Protein AF-A0AAF0C7P0-F1 (afdb_monomer)

Solvent-accessible surface area (backbone atoms only — not comparable to full-atom values): 8116 Å² total; per-residue (Å²): 129,84,60,60,60,59,52,37,46,76,70,64,60,56,80,56,56,40,43,57,51,32,49,53,52,21,53,52,26,36,77,68,69,45,47,77,53,55,89,84,46,39,57,58,52,49,53,57,51,39,72,80,42,68,56,44,42,52,39,38,51,32,60,74,40,36,14,52,53,71,67,59,53,49,53,46,39,46,77,71,47,33,40,81,40,76,84,44,86,92,55,91,48,48,28,41,31,52,69,83,66,52,62,68,59,56,48,62,66,58,75,53,86,80,69,66,53,70,71,56,49,52,42,43,67,34,63,80,78,77,79,76,68,79,80,76,84,132

Secondary structure (DSSP, 8-state):
---HHHHHHHTT--SS-HHHHHHHHHHHHHHTT--S--TTTHHHHHHHHHHH-SSEEHHHHHHHSSSS-HHHHHHHHHHTTEEEES--TT--S-EEEETT--HHHHHHHH-SPPSS-HHHHHHHT-------------

Foldseek 3Di:
DPDLLVVCVVVVLDPDALLVSLVVQQCVCQVVVNFDDDLVCLLVQVVVVCVVPQKAFNSLVCQSGVHPDPVSNQVSLVVVQWDWDPPQPPDPTTMIHHPPDDSVRNVVSVPDDHDHDPSSVCSSHPDPDPPPPVPDDD

Sequence (138 aa):
MPDIEKTLNEAGVYGMPPHEMAEIRAQVYHRLEIRVSTPEALKQHLVYFMADYDIFRLSELRYYFPGDSKQELQIALEQLGYVCRTDIPGEQEPVWCPKFLQKKTVKSKLDRPRLGSQSYLDYLFYQTPQVKNPIGKQ

Radius of gyration: 17.14 Å; Cα contacts (8 Å, |Δi|>4): 155; chains: 1; bounding box: 43×59×40 Å

Mean predicted aligned error: 5.74 Å

Structure (mmCIF, N/CA/C/O backbone):
data_AF-A0AAF0C7P0-F1
#
_entry.id   AF-A0AAF0C7P0-F1
#
loop_
_atom_site.group_PDB
_atom_site.id
_atom_site.type_symbol
_atom_site.label_atom_id
_atom_site.label_alt_id
_atom_site.label_comp_id
_atom_site.label_asym_id
_atom_site.label_entity_id
_atom_site.label_seq_id
_atom_site.pdbx_PDB_ins_code
_atom_site.Cartn_x
_atom_site.Cartn_y
_atom_site.Cartn_z
_atom_site.occupancy
_atom_site.B_iso_or_equiv
_atom_site.auth_seq_id
_atom_site.auth_comp_id
_atom_site.auth_asym_id
_atom_site.auth_atom_id
_atom_site.pdbx_PDB_model_num
ATOM 1 N N . MET A 1 1 ? 2.166 -3.149 -21.909 1.00 45.75 1 MET A N 1
ATOM 2 C CA . MET A 1 1 ? 3.360 -2.729 -21.145 1.00 45.75 1 MET A CA 1
ATOM 3 C C . MET A 1 1 ? 4.066 -3.982 -20.655 1.00 45.75 1 MET A C 1
ATOM 5 O O . MET A 1 1 ? 3.354 -4.945 -20.392 1.00 45.75 1 MET A O 1
ATOM 9 N N . PRO A 1 2 ? 5.409 -4.010 -20.585 1.00 55.88 2 PRO A N 1
ATOM 10 C CA . PRO A 1 2 ? 6.107 -5.079 -19.879 1.00 55.88 2 PRO A CA 1
ATOM 11 C C . PRO A 1 2 ? 5.567 -5.182 -18.448 1.00 55.88 2 PRO A C 1
ATOM 13 O O . PRO A 1 2 ? 5.232 -4.164 -17.841 1.00 55.88 2 PRO A O 1
ATOM 16 N N . ASP A 1 3 ? 5.447 -6.407 -17.952 1.00 83.94 3 ASP A N 1
ATOM 17 C CA . ASP A 1 3 ? 5.023 -6.705 -16.588 1.00 83.94 3 ASP A CA 1
ATOM 18 C C . ASP A 1 3 ? 6.128 -6.232 -15.619 1.00 83.94 3 ASP A C 1
ATOM 20 O O . ASP A 1 3 ? 7.228 -6.801 -15.573 1.00 83.94 3 ASP A O 1
ATOM 24 N N . ILE A 1 4 ? 5.883 -5.105 -14.939 1.00 89.56 4 ILE A N 1
ATOM 25 C CA . ILE A 1 4 ? 6.862 -4.452 -14.055 1.00 89.56 4 ILE A CA 1
ATOM 26 C C . ILE A 1 4 ? 7.155 -5.365 -12.873 1.00 89.56 4 ILE A C 1
ATOM 28 O O . ILE A 1 4 ? 8.310 -5.518 -12.491 1.00 89.56 4 ILE A O 1
ATOM 32 N N . GLU A 1 5 ? 6.129 -6.014 -12.340 1.00 91.50 5 GLU A N 1
ATOM 33 C CA . GLU A 1 5 ? 6.227 -7.002 -11.282 1.00 91.50 5 GLU A CA 1
ATOM 34 C C . GLU A 1 5 ? 7.153 -8.159 -11.676 1.00 91.50 5 GLU A C 1
ATOM 36 O O . GLU A 1 5 ? 8.066 -8.514 -10.926 1.00 91.50 5 GLU A O 1
ATOM 41 N N . LYS A 1 6 ? 6.994 -8.695 -12.890 1.00 90.44 6 LYS A N 1
ATOM 42 C CA . LYS A 1 6 ? 7.901 -9.725 -13.412 1.00 90.44 6 LYS A CA 1
ATOM 43 C C . LYS A 1 6 ? 9.337 -9.214 -13.549 1.00 90.44 6 LYS A C 1
ATOM 45 O O . LYS A 1 6 ? 10.268 -9.896 -13.129 1.00 90.44 6 LYS A O 1
ATOM 50 N N . THR A 1 7 ? 9.511 -8.012 -14.094 1.00 91.19 7 THR A N 1
ATOM 51 C CA . THR A 1 7 ? 10.835 -7.386 -14.263 1.00 91.19 7 THR A CA 1
ATOM 52 C C . THR A 1 7 ? 11.536 -7.189 -12.917 1.00 91.19 7 THR A C 1
ATOM 54 O O . THR A 1 7 ? 12.729 -7.448 -12.789 1.00 91.19 7 THR A O 1
ATOM 57 N N . LEU A 1 8 ? 10.793 -6.761 -11.895 1.00 93.00 8 LEU A N 1
ATOM 58 C CA . LEU A 1 8 ? 11.300 -6.580 -10.537 1.00 93.00 8 LEU A CA 1
ATOM 59 C C . LEU A 1 8 ? 11.727 -7.914 -9.916 1.00 93.00 8 LEU A C 1
ATOM 61 O O . LEU A 1 8 ? 12.826 -8.002 -9.368 1.00 93.00 8 LEU A O 1
ATOM 65 N N . ASN A 1 9 ? 10.917 -8.963 -10.073 1.00 92.62 9 ASN A N 1
ATOM 66 C CA . ASN A 1 9 ? 11.276 -10.305 -9.617 1.00 92.62 9 ASN A CA 1
ATOM 67 C C . ASN A 1 9 ? 12.552 -10.822 -10.305 1.00 92.62 9 ASN A C 1
ATOM 69 O O . ASN A 1 9 ? 13.447 -11.335 -9.634 1.00 92.62 9 ASN A O 1
ATOM 73 N N . GLU A 1 10 ? 12.672 -10.660 -11.627 1.00 91.19 10 GLU A N 1
ATOM 74 C CA . GLU A 1 10 ? 13.868 -11.044 -12.398 1.00 91.19 10 GLU A CA 1
ATOM 75 C C . GLU A 1 10 ? 15.111 -10.236 -11.992 1.00 91.19 10 GLU A C 1
ATOM 77 O O . GLU A 1 10 ? 16.225 -10.760 -12.010 1.00 91.19 10 GLU A O 1
ATOM 82 N N . ALA A 1 11 ? 14.923 -8.987 -11.559 1.00 90.44 11 ALA A N 1
ATOM 83 C CA . ALA A 1 11 ? 15.975 -8.129 -11.020 1.00 90.44 11 ALA A CA 1
ATOM 84 C C . ALA A 1 11 ? 16.349 -8.441 -9.555 1.00 90.44 11 ALA A C 1
ATOM 86 O O . ALA A 1 11 ? 17.182 -7.740 -8.978 1.00 90.44 11 ALA A O 1
ATOM 87 N N . GLY A 1 12 ? 15.758 -9.471 -8.939 1.00 91.56 12 GLY A N 1
ATOM 88 C CA . GLY A 1 12 ? 16.074 -9.879 -7.567 1.00 91.56 12 GLY A CA 1
ATOM 89 C C . GLY A 1 12 ? 15.260 -9.176 -6.478 1.00 91.56 12 GLY A C 1
ATOM 90 O O . GLY A 1 12 ? 15.581 -9.313 -5.299 1.00 91.56 12 GLY A O 1
ATOM 91 N N . VAL A 1 13 ? 14.218 -8.419 -6.834 1.00 92.12 13 VAL A N 1
ATOM 92 C CA . VAL A 1 13 ? 13.334 -7.756 -5.865 1.00 92.12 13 VAL A CA 1
ATOM 93 C C . VAL A 1 13 ? 12.272 -8.749 -5.405 1.00 92.12 13 VAL A C 1
ATOM 95 O O . VAL A 1 13 ? 11.183 -8.806 -5.962 1.00 92.12 13 VAL A O 1
ATOM 98 N N . TYR A 1 14 ? 12.606 -9.558 -4.401 1.00 93.50 14 TYR A N 1
ATOM 99 C CA . TYR A 1 14 ? 11.693 -10.508 -3.760 1.00 93.50 14 TYR A CA 1
ATOM 100 C C . TYR A 1 14 ? 12.199 -10.942 -2.382 1.00 93.50 14 TYR A C 1
ATOM 102 O O . TYR A 1 14 ? 13.313 -10.605 -1.983 1.00 93.50 14 TYR A O 1
ATOM 110 N N . GLY A 1 15 ? 11.394 -11.725 -1.652 1.00 89.00 15 GLY A N 1
ATOM 111 C CA . GLY A 1 15 ? 11.798 -12.298 -0.360 1.00 89.00 15 GLY A CA 1
ATOM 112 C C . GLY A 1 15 ? 11.932 -11.274 0.773 1.00 89.00 15 GLY A C 1
ATOM 113 O O . GLY A 1 15 ? 12.539 -11.569 1.800 1.00 89.00 15 GLY A O 1
ATOM 114 N N . MET A 1 16 ? 11.365 -10.084 0.589 1.00 92.06 16 MET A N 1
ATOM 115 C CA . MET A 1 16 ? 11.297 -9.007 1.576 1.00 92.06 16 MET A CA 1
ATOM 116 C C . MET A 1 16 ? 9.836 -8.780 2.001 1.00 92.06 16 MET A C 1
ATOM 118 O O . MET A 1 16 ? 8.925 -9.291 1.344 1.00 92.06 16 MET A O 1
ATOM 122 N N . PRO A 1 17 ? 9.573 -8.042 3.094 1.00 93.94 17 PRO A N 1
ATOM 123 C CA . PRO A 1 17 ? 8.212 -7.742 3.515 1.00 93.94 17 PRO A CA 1
ATOM 124 C C . PRO A 1 17 ? 7.372 -7.111 2.385 1.00 93.94 17 PRO A C 1
ATOM 126 O O . PRO A 1 17 ? 7.879 -6.248 1.663 1.00 93.94 17 PRO A O 1
ATOM 129 N N . PRO A 1 18 ? 6.073 -7.449 2.256 1.00 94.38 18 PRO A N 1
ATOM 130 C CA . PRO A 1 18 ? 5.245 -6.969 1.144 1.00 94.38 18 PRO A CA 1
ATOM 131 C C . PRO A 1 18 ? 5.206 -5.441 1.008 1.00 94.38 18 PRO A C 1
ATOM 133 O O . PRO A 1 18 ? 5.218 -4.907 -0.098 1.00 94.38 18 PRO A O 1
ATOM 136 N N . HIS A 1 19 ? 5.211 -4.711 2.125 1.00 94.75 19 HIS A N 1
ATOM 137 C CA . HIS A 1 19 ? 5.225 -3.250 2.096 1.00 94.75 19 HIS A CA 1
ATOM 138 C C . HIS A 1 19 ? 6.524 -2.680 1.499 1.00 94.75 19 HIS A C 1
ATOM 140 O O . HIS A 1 19 ? 6.478 -1.648 0.835 1.00 94.75 19 HIS A O 1
ATOM 146 N N . GLU A 1 20 ? 7.666 -3.347 1.682 1.00 95.31 20 GLU A N 1
ATOM 147 C CA . GLU A 1 20 ? 8.937 -2.943 1.070 1.00 95.31 20 GLU A CA 1
ATOM 148 C C . GLU A 1 20 ? 8.927 -3.216 -0.437 1.00 95.31 20 GLU A C 1
ATOM 150 O O . GLU A 1 20 ? 9.259 -2.325 -1.223 1.00 95.31 20 GLU A O 1
ATOM 155 N N . MET A 1 21 ? 8.439 -4.393 -0.855 1.00 95.56 21 MET A N 1
ATOM 156 C CA . MET A 1 21 ? 8.252 -4.718 -2.278 1.00 95.56 21 MET A CA 1
ATOM 157 C C . MET A 1 21 ? 7.337 -3.707 -2.974 1.00 95.56 21 MET A C 1
ATOM 159 O O . MET A 1 21 ? 7.606 -3.279 -4.102 1.00 95.56 21 MET A O 1
ATOM 163 N N . ALA A 1 22 ? 6.261 -3.303 -2.297 1.00 96.38 22 ALA A N 1
ATOM 164 C CA . ALA A 1 22 ? 5.316 -2.313 -2.787 1.00 96.38 22 ALA A CA 1
ATOM 165 C C . ALA A 1 22 ? 5.939 -0.912 -2.912 1.00 96.38 22 ALA A C 1
ATOM 167 O O . ALA A 1 22 ? 5.683 -0.216 -3.893 1.00 96.38 22 ALA A O 1
ATOM 168 N N . GLU A 1 23 ? 6.781 -0.498 -1.960 1.00 96.38 23 GLU A N 1
ATOM 169 C CA . GLU A 1 23 ? 7.501 0.782 -2.027 1.00 96.38 23 GLU A CA 1
ATOM 170 C C . GLU A 1 23 ? 8.547 0.806 -3.148 1.00 96.38 23 GLU A C 1
ATOM 172 O O . GLU A 1 23 ? 8.656 1.813 -3.847 1.00 96.38 23 GLU A O 1
ATOM 177 N N . ILE A 1 24 ? 9.287 -0.286 -3.374 1.00 95.94 24 ILE A N 1
ATOM 178 C CA . ILE A 1 24 ? 10.245 -0.374 -4.491 1.00 95.94 24 ILE A CA 1
ATOM 179 C C . ILE A 1 24 ? 9.511 -0.257 -5.826 1.00 95.94 24 ILE A C 1
ATOM 181 O O . ILE A 1 24 ? 9.877 0.565 -6.669 1.00 95.94 24 ILE A O 1
ATOM 185 N N . ARG A 1 25 ? 8.428 -1.024 -5.991 1.00 95.25 25 ARG A N 1
ATOM 186 C CA . ARG A 1 25 ? 7.545 -0.922 -7.156 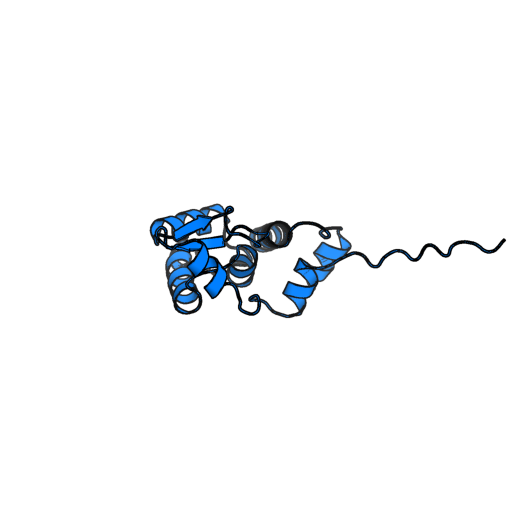1.00 95.25 25 ARG A CA 1
ATOM 187 C C . ARG A 1 25 ? 7.052 0.513 -7.340 1.00 95.25 25 ARG A C 1
ATOM 189 O O . ARG A 1 25 ? 7.062 1.022 -8.459 1.00 95.25 25 ARG A O 1
ATOM 196 N N . ALA A 1 26 ? 6.693 1.190 -6.250 1.00 95.50 26 ALA A N 1
ATOM 197 C CA . ALA A 1 26 ? 6.203 2.554 -6.331 1.00 95.50 26 ALA A CA 1
ATOM 198 C C . ALA A 1 26 ? 7.256 3.578 -6.755 1.00 95.50 26 ALA A C 1
ATOM 200 O O . ALA A 1 26 ? 6.967 4.484 -7.535 1.00 95.50 26 ALA A O 1
ATOM 201 N N . GLN A 1 27 ? 8.502 3.402 -6.319 1.00 94.56 27 GLN A N 1
ATOM 202 C CA . GLN A 1 27 ? 9.617 4.225 -6.787 1.00 94.56 27 GLN A CA 1
ATOM 203 C C . GLN A 1 27 ? 9.868 4.048 -8.288 1.00 94.56 27 GLN A C 1
ATOM 205 O O . GLN A 1 27 ? 10.192 5.023 -8.968 1.00 94.56 27 GLN A O 1
ATOM 210 N N . VAL A 1 28 ? 9.700 2.831 -8.816 1.00 94.31 28 VAL A N 1
ATOM 211 C CA . VAL A 1 28 ? 9.797 2.580 -10.260 1.00 94.31 28 VAL A CA 1
ATOM 212 C C . VAL A 1 28 ? 8.689 3.314 -11.008 1.00 94.31 28 VAL A C 1
ATOM 214 O O . VAL A 1 28 ? 8.994 4.069 -11.927 1.00 94.31 28 VAL A O 1
ATOM 217 N N . TYR A 1 29 ? 7.429 3.179 -10.591 1.00 94.19 29 TYR A N 1
ATOM 218 C CA . TYR A 1 29 ? 6.325 3.908 -11.223 1.00 94.19 29 TYR A CA 1
ATOM 219 C C . TYR A 1 29 ? 6.491 5.422 -11.159 1.00 94.19 29 TYR A C 1
ATOM 221 O O . TYR A 1 29 ? 6.288 6.094 -12.166 1.00 94.19 29 TYR A O 1
ATOM 229 N N . HIS A 1 30 ? 6.924 5.948 -10.013 1.00 92.31 30 HIS A N 1
ATOM 230 C CA . HIS A 1 30 ? 7.196 7.370 -9.847 1.00 92.31 30 HIS A CA 1
ATOM 231 C C . HIS A 1 30 ? 8.231 7.875 -10.861 1.00 92.31 30 HIS A C 1
ATOM 233 O O . HIS A 1 30 ? 8.007 8.881 -11.528 1.00 92.31 30 HIS A O 1
ATOM 239 N N . ARG A 1 31 ? 9.346 7.147 -11.028 1.00 91.81 31 ARG A N 1
ATOM 240 C CA . ARG A 1 31 ? 10.395 7.485 -12.008 1.00 91.81 31 ARG A CA 1
ATOM 241 C C . ARG A 1 31 ? 9.932 7.372 -13.458 1.00 91.81 31 ARG A C 1
ATOM 243 O O . ARG A 1 31 ? 10.489 8.047 -14.314 1.00 91.81 31 ARG A O 1
ATOM 250 N N . LEU A 1 32 ? 8.949 6.518 -13.727 1.00 91.31 32 LEU A N 1
ATOM 251 C CA . LEU A 1 32 ? 8.313 6.384 -15.037 1.00 91.31 32 LEU A CA 1
ATOM 252 C C . LEU A 1 32 ? 7.170 7.392 -15.246 1.00 91.31 32 LEU A C 1
ATOM 254 O O . LEU A 1 32 ? 6.474 7.303 -16.252 1.00 91.31 32 LEU A O 1
ATOM 258 N N . GLU A 1 33 ? 6.958 8.314 -14.299 1.00 90.38 33 GLU A N 1
ATOM 259 C CA . GLU A 1 33 ? 5.867 9.300 -14.294 1.00 90.38 33 GLU A CA 1
ATOM 260 C C . GLU A 1 33 ? 4.462 8.669 -14.345 1.00 90.38 33 GLU A C 1
ATOM 262 O O . GLU A 1 33 ? 3.473 9.309 -14.703 1.00 90.38 33 GLU A O 1
ATOM 267 N N . ILE A 1 34 ? 4.350 7.405 -13.927 1.00 86.94 34 ILE A N 1
ATOM 268 C CA . ILE A 1 34 ? 3.090 6.671 -13.835 1.00 86.94 34 ILE A CA 1
ATOM 269 C C . ILE A 1 34 ? 2.522 6.901 -12.436 1.00 86.94 34 ILE A C 1
ATOM 271 O O . ILE A 1 34 ? 2.847 6.192 -11.487 1.00 86.94 34 ILE A O 1
ATOM 275 N N . ARG A 1 35 ? 1.658 7.904 -12.301 1.00 83.88 35 ARG A N 1
ATOM 276 C CA . ARG A 1 35 ? 0.948 8.222 -11.054 1.00 83.88 35 ARG A CA 1
ATOM 277 C C . ARG A 1 35 ? -0.538 8.403 -11.315 1.00 83.88 35 ARG A C 1
ATOM 279 O O . ARG A 1 35 ? -0.932 8.762 -12.423 1.00 83.88 35 ARG A O 1
ATOM 286 N N . VAL A 1 36 ? -1.354 8.146 -10.297 1.00 77.19 36 VAL A N 1
ATOM 287 C CA . VAL A 1 36 ? -2.817 8.247 -10.424 1.00 77.19 36 VAL A CA 1
ATOM 288 C C . VAL A 1 36 ? -3.285 9.688 -10.263 1.00 77.19 36 VAL A C 1
ATOM 290 O O . VAL A 1 36 ? -4.263 10.090 -10.892 1.00 77.19 36 VAL A O 1
ATOM 293 N N . SER A 1 37 ? -2.583 10.484 -9.457 1.00 79.06 37 SER A N 1
ATOM 294 C CA . SER A 1 37 ? -3.029 11.828 -9.096 1.00 79.06 37 SER A CA 1
ATOM 295 C C . SER A 1 37 ? -2.013 12.889 -9.504 1.00 79.06 37 SER A C 1
ATOM 297 O O . SER A 1 37 ? -0.800 12.679 -9.446 1.00 79.06 37 SER A O 1
ATOM 299 N N . THR A 1 38 ? -2.500 14.078 -9.863 1.00 80.88 38 THR A N 1
ATOM 300 C CA . THR A 1 38 ? -1.683 15.284 -9.686 1.00 80.88 38 THR A CA 1
ATOM 301 C C . THR A 1 38 ? -1.566 15.579 -8.183 1.00 80.88 38 THR A C 1
ATOM 303 O O . THR A 1 38 ? -2.427 15.127 -7.415 1.00 80.88 38 THR A O 1
ATOM 306 N N . PRO A 1 39 ? -0.546 16.333 -7.733 1.00 73.69 39 PRO A N 1
ATOM 307 C CA . PRO A 1 39 ? -0.425 16.718 -6.325 1.00 73.69 39 PRO A CA 1
ATOM 308 C C . PRO A 1 39 ? -1.711 17.341 -5.753 1.00 73.69 39 PRO A C 1
ATOM 310 O O . PRO A 1 39 ? -2.080 17.082 -4.610 1.00 73.69 39 PRO A O 1
ATOM 313 N N . GLU A 1 40 ? -2.446 18.097 -6.571 1.00 76.31 40 GLU A N 1
ATOM 314 C CA . GLU A 1 40 ? -3.705 18.749 -6.203 1.00 76.31 40 GLU A CA 1
ATOM 315 C C . GLU A 1 40 ? -4.870 17.753 -6.072 1.00 76.31 40 GLU A C 1
ATOM 317 O O . GLU A 1 40 ? -5.714 17.900 -5.187 1.00 76.31 40 GLU A O 1
ATOM 322 N N . ALA A 1 41 ? -4.916 16.719 -6.919 1.00 87.31 41 ALA A N 1
ATOM 323 C CA . ALA A 1 41 ? -5.988 15.719 -6.929 1.00 87.31 41 ALA A CA 1
ATOM 324 C C . ALA A 1 41 ? -5.802 14.606 -5.879 1.00 87.31 41 ALA A C 1
ATOM 326 O O . ALA A 1 41 ? -6.769 13.932 -5.512 1.00 87.31 41 ALA A O 1
ATOM 327 N N . LEU A 1 42 ? -4.581 14.423 -5.360 1.00 90.81 42 LEU A N 1
ATOM 328 C CA . LEU A 1 42 ? -4.222 13.312 -4.472 1.00 90.81 42 LEU A CA 1
ATOM 329 C C . LEU A 1 42 ? -5.139 13.198 -3.252 1.00 90.81 42 LEU A C 1
ATOM 331 O O . LEU A 1 42 ? -5.623 12.116 -2.922 1.00 90.81 42 LEU A O 1
ATOM 335 N N . LYS A 1 43 ? -5.418 14.325 -2.591 1.00 90.69 43 LYS A N 1
ATOM 336 C CA . LYS A 1 43 ? -6.269 14.348 -1.395 1.00 90.69 43 LYS A CA 1
ATOM 337 C C . LYS A 1 43 ? -7.689 13.872 -1.697 1.00 90.69 43 LYS A C 1
ATOM 339 O O . LYS A 1 43 ? -8.272 13.151 -0.895 1.00 90.69 43 LYS A O 1
ATOM 344 N N . GLN A 1 44 ? -8.239 14.258 -2.846 1.00 92.31 44 GLN A N 1
ATOM 345 C CA . GLN A 1 44 ? -9.584 13.859 -3.249 1.00 92.31 44 GLN A CA 1
ATOM 346 C C . GLN A 1 44 ? -9.643 12.365 -3.585 1.00 92.31 44 GLN A C 1
ATOM 348 O O . GLN A 1 44 ? -10.550 11.674 -3.127 1.00 92.31 44 GLN A O 1
ATOM 353 N N . HIS A 1 45 ? -8.651 11.844 -4.309 1.00 93.94 45 HIS A N 1
ATOM 354 C CA . HIS A 1 45 ? -8.554 10.408 -4.579 1.00 93.94 45 HIS A CA 1
ATOM 355 C C . HIS A 1 45 ? -8.395 9.585 -3.298 1.00 93.94 45 HIS A C 1
ATOM 357 O O . HIS A 1 45 ? -9.037 8.546 -3.160 1.00 93.94 45 HIS A O 1
ATOM 363 N N . LEU A 1 46 ? -7.607 10.065 -2.330 1.00 94.81 46 LEU A N 1
ATOM 364 C CA . LEU A 1 46 ? -7.515 9.438 -1.012 1.00 94.81 46 LEU A CA 1
ATOM 365 C C . LEU A 1 46 ? -8.867 9.421 -0.299 1.00 94.81 46 LEU A C 1
ATOM 367 O O . LEU A 1 46 ? -9.222 8.401 0.276 1.00 94.81 46 LEU A O 1
ATOM 371 N N . VAL A 1 47 ? -9.642 10.508 -0.351 1.00 93.88 47 VAL A N 1
ATOM 372 C CA . VAL A 1 47 ? -10.992 10.538 0.239 1.00 93.88 47 VAL A CA 1
ATOM 373 C C . VAL A 1 47 ? -11.898 9.477 -0.383 1.00 93.88 47 VAL A C 1
ATOM 375 O O . VAL A 1 47 ? -12.584 8.780 0.360 1.00 93.88 47 VAL A O 1
ATOM 378 N N . TYR A 1 48 ? -11.873 9.308 -1.707 1.00 94.06 48 TYR A N 1
ATOM 379 C CA . TYR A 1 48 ? -12.647 8.251 -2.365 1.00 94.06 48 TYR A CA 1
ATOM 380 C C . TYR A 1 48 ? -12.175 6.855 -1.964 1.00 94.06 48 TYR A C 1
ATOM 382 O O . TYR A 1 48 ? -12.989 6.031 -1.566 1.00 94.06 48 TYR A O 1
ATOM 390 N N . PHE A 1 49 ? -10.865 6.614 -1.973 1.00 95.25 49 PHE A N 1
ATOM 391 C CA . PHE A 1 49 ? -10.296 5.341 -1.533 1.00 95.25 49 PHE A CA 1
ATOM 392 C C . PHE A 1 49 ? -10.682 5.001 -0.083 1.00 95.25 49 PHE A C 1
ATOM 394 O O . PHE A 1 49 ? -11.075 3.876 0.215 1.00 95.25 49 PHE A O 1
ATOM 401 N N . MET A 1 50 ? -10.629 5.983 0.818 1.00 94.88 50 MET A N 1
ATOM 402 C CA . MET A 1 50 ? -10.983 5.807 2.230 1.00 94.88 50 MET A CA 1
ATOM 403 C C . MET A 1 50 ? -12.485 5.623 2.471 1.00 94.88 50 MET A C 1
ATOM 405 O O . MET A 1 50 ? -12.864 5.127 3.532 1.00 94.88 50 MET A O 1
ATOM 409 N N . ALA A 1 51 ? -13.342 6.028 1.529 1.00 93.69 51 ALA A N 1
ATOM 410 C CA . ALA A 1 51 ? -14.776 5.767 1.616 1.00 93.69 51 ALA A CA 1
ATOM 411 C C . ALA A 1 51 ? -15.078 4.268 1.466 1.00 93.69 51 ALA A C 1
ATOM 413 O O . ALA A 1 51 ? -15.958 3.753 2.155 1.00 93.69 51 ALA A O 1
ATOM 414 N N . ASP A 1 52 ? -14.303 3.576 0.627 1.00 93.75 52 ASP A N 1
ATOM 415 C CA . ASP A 1 52 ? -14.395 2.127 0.435 1.00 93.75 52 ASP A CA 1
ATOM 416 C C . ASP A 1 52 ? -13.575 1.353 1.482 1.00 93.75 52 ASP A C 1
ATOM 418 O O . ASP A 1 52 ? -13.968 0.268 1.919 1.00 93.75 52 ASP A O 1
ATOM 422 N N . TYR A 1 53 ? -12.440 1.917 1.915 1.00 94.56 53 TYR A N 1
ATOM 423 C CA . TYR A 1 53 ? -11.486 1.260 2.810 1.00 94.56 53 TYR A CA 1
ATOM 424 C C . TYR A 1 53 ? -11.036 2.184 3.940 1.00 94.56 53 TYR A C 1
ATOM 426 O O . TYR A 1 53 ? -10.039 2.896 3.842 1.00 94.56 53 TYR A O 1
ATOM 434 N N . ASP A 1 54 ? -11.726 2.121 5.075 1.00 93.19 54 ASP A N 1
ATOM 435 C CA . ASP A 1 54 ? -11.399 2.963 6.228 1.00 93.19 54 ASP A CA 1
ATOM 436 C C . ASP A 1 54 ? -10.121 2.528 6.974 1.00 93.19 54 ASP A C 1
ATOM 438 O O . ASP A 1 54 ? -9.594 3.260 7.811 1.00 93.19 54 ASP A O 1
ATOM 442 N N . ILE A 1 55 ? -9.622 1.322 6.690 1.00 96.75 55 ILE A N 1
ATOM 443 C CA . ILE A 1 55 ? -8.364 0.774 7.205 1.00 96.75 55 ILE A CA 1
ATOM 444 C C . ILE A 1 55 ? -7.698 -0.047 6.106 1.00 96.75 55 ILE A C 1
ATOM 446 O O . ILE A 1 55 ? -8.331 -0.900 5.471 1.00 96.75 55 ILE A O 1
ATOM 450 N N . PHE A 1 56 ? -6.402 0.175 5.909 1.00 97.50 56 PHE A N 1
ATOM 451 C CA . PHE A 1 56 ? -5.653 -0.467 4.836 1.00 97.50 56 PHE A CA 1
ATOM 452 C C . PHE A 1 56 ? -4.174 -0.633 5.177 1.00 97.50 56 PHE A C 1
ATOM 454 O O . PHE A 1 56 ? -3.584 0.125 5.951 1.00 97.50 56 PHE A O 1
ATOM 461 N N . ARG A 1 57 ? -3.567 -1.659 4.583 1.00 97.44 57 ARG A N 1
ATOM 462 C CA . ARG A 1 57 ? -2.127 -1.934 4.679 1.00 97.44 57 ARG A CA 1
ATOM 463 C C . ARG A 1 57 ? -1.361 -1.043 3.706 1.00 97.44 57 ARG A C 1
ATOM 465 O O . ARG A 1 57 ? -1.901 -0.628 2.682 1.00 97.44 57 ARG A O 1
ATOM 472 N N . LEU A 1 58 ? -0.082 -0.786 3.975 1.00 97.00 58 LEU A N 1
ATOM 473 C CA . LEU A 1 58 ? 0.745 0.033 3.082 1.00 97.00 58 LEU A CA 1
ATOM 474 C C . LEU A 1 58 ? 0.784 -0.516 1.646 1.00 97.00 58 LEU A C 1
ATOM 476 O O . LEU A 1 58 ? 0.645 0.246 0.693 1.00 97.00 58 LEU A O 1
ATOM 480 N N . SER A 1 59 ? 0.922 -1.829 1.468 1.00 97.00 59 SER A N 1
ATOM 481 C CA . SER A 1 59 ? 0.907 -2.437 0.131 1.00 97.00 59 SER A CA 1
ATOM 482 C C . SER A 1 59 ? -0.444 -2.311 -0.581 1.00 97.00 59 SER A C 1
ATOM 484 O O . SER A 1 59 ? -0.472 -2.230 -1.806 1.00 97.00 59 SER A O 1
ATOM 486 N N . GLU A 1 60 ? -1.556 -2.232 0.153 1.00 97.50 60 GLU A N 1
ATOM 487 C CA . GLU A 1 60 ? -2.878 -1.958 -0.424 1.00 97.50 60 GLU A CA 1
ATOM 488 C C . GLU A 1 60 ? -2.975 -0.500 -0.886 1.00 97.50 60 GLU A C 1
ATOM 490 O O . GLU A 1 60 ? -3.445 -0.239 -1.990 1.00 97.50 60 GLU A O 1
ATOM 495 N N . LEU A 1 61 ? -2.445 0.451 -0.106 1.00 97.06 61 LEU A N 1
ATOM 496 C CA . LEU A 1 61 ? -2.329 1.847 -0.540 1.00 97.06 61 LEU A CA 1
ATOM 497 C C . LEU A 1 61 ? -1.516 1.949 -1.840 1.00 97.06 61 LEU A C 1
ATOM 499 O O . LEU A 1 61 ? -1.927 2.623 -2.778 1.00 97.06 61 LEU A O 1
ATOM 503 N N . ARG A 1 62 ? -0.391 1.232 -1.935 1.00 95.94 62 ARG A N 1
ATOM 504 C CA . ARG A 1 62 ? 0.465 1.206 -3.135 1.00 95.94 62 ARG A CA 1
ATOM 505 C C . ARG A 1 62 ? -0.133 0.485 -4.335 1.00 95.94 62 ARG A C 1
ATOM 507 O O . ARG A 1 62 ? 0.328 0.700 -5.453 1.00 95.94 62 ARG A O 1
ATOM 514 N N . TYR A 1 63 ? -1.158 -0.334 -4.135 1.00 95.19 63 TYR A N 1
ATOM 515 C CA . TYR A 1 63 ? -1.923 -0.870 -5.252 1.00 95.19 63 TYR A CA 1
ATOM 516 C C . TYR A 1 63 ? -2.729 0.239 -5.946 1.00 95.19 63 TYR A C 1
ATOM 518 O O . TYR A 1 63 ? -2.687 0.348 -7.170 1.00 95.19 63 TYR A O 1
ATOM 526 N N . TYR A 1 64 ? -3.397 1.095 -5.165 1.00 94.81 64 TYR A N 1
ATOM 527 C CA . TYR A 1 64 ? -4.232 2.191 -5.674 1.00 94.81 64 TYR A CA 1
ATOM 528 C C . TYR A 1 64 ? -3.449 3.455 -6.044 1.00 94.81 64 TYR A C 1
ATOM 530 O O . TYR A 1 64 ? -3.848 4.171 -6.955 1.00 94.81 64 TYR A O 1
ATOM 538 N N . PHE A 1 65 ? -2.327 3.712 -5.372 1.00 95.38 65 PHE A N 1
ATOM 539 C CA . PHE A 1 65 ? -1.444 4.860 -5.603 1.00 95.38 65 PHE A CA 1
ATOM 540 C C . PHE A 1 65 ? -0.047 4.360 -5.997 1.00 95.38 65 PHE A C 1
ATOM 542 O O . PHE A 1 65 ? 0.898 4.424 -5.197 1.00 95.38 65 PHE A O 1
ATOM 549 N N . PRO A 1 66 ? 0.081 3.782 -7.208 1.00 93.94 66 PRO A N 1
ATOM 550 C CA . PRO A 1 66 ? 1.253 3.032 -7.620 1.00 93.94 66 PRO A CA 1
ATOM 551 C C . PRO A 1 66 ? 2.496 3.891 -7.786 1.00 93.94 66 PRO A C 1
ATOM 553 O O . PRO A 1 66 ? 3.561 3.3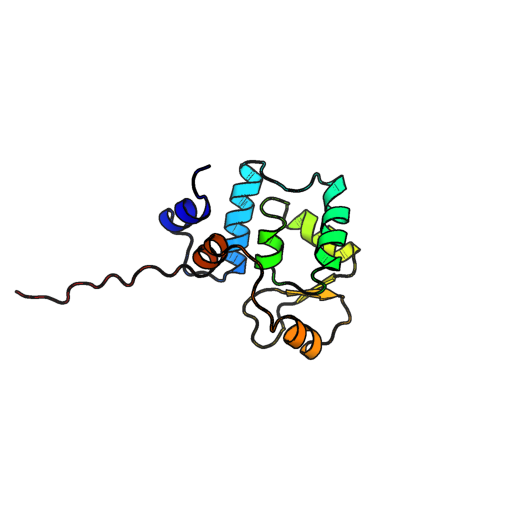35 -7.621 1.00 93.94 66 PRO A O 1
ATOM 556 N N . GLY A 1 67 ? 2.413 5.194 -8.070 1.00 93.75 67 GLY A N 1
ATOM 557 C CA . GLY A 1 67 ? 3.603 6.046 -8.265 1.00 93.75 67 GLY A CA 1
ATOM 558 C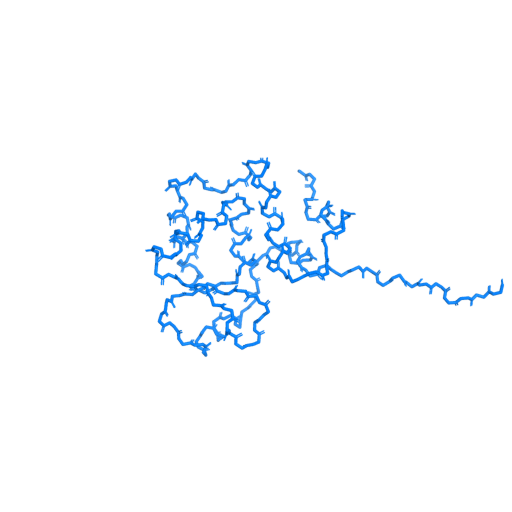 C . GLY A 1 67 ? 3.539 7.417 -7.596 1.00 93.75 67 GLY A C 1
ATOM 559 O O . GLY A 1 67 ? 4.422 8.252 -7.803 1.00 93.75 67 GLY A O 1
ATOM 560 N N . ASP A 1 68 ? 2.505 7.670 -6.795 1.00 94.44 68 ASP A N 1
ATOM 561 C CA . ASP A 1 68 ? 2.385 8.884 -5.991 1.00 94.44 68 ASP A CA 1
ATOM 562 C C . ASP A 1 68 ? 3.468 8.896 -4.892 1.00 94.44 68 ASP A C 1
ATOM 564 O O . ASP A 1 68 ? 3.865 7.847 -4.364 1.00 94.44 68 ASP A O 1
ATOM 568 N N . SER A 1 69 ? 3.998 10.073 -4.543 1.00 91.38 69 SER A N 1
ATOM 569 C CA . SER A 1 69 ? 5.124 10.160 -3.606 1.00 91.38 69 SER A CA 1
ATOM 570 C C . SER A 1 69 ? 4.747 9.637 -2.221 1.00 91.38 69 SER A C 1
ATOM 572 O O . SER A 1 69 ? 3.673 9.932 -1.694 1.00 91.38 69 SER A O 1
ATOM 574 N N . LYS A 1 70 ? 5.675 8.917 -1.574 1.00 92.62 70 LYS A N 1
ATOM 575 C CA . LYS A 1 70 ? 5.513 8.478 -0.178 1.00 92.62 70 LYS A CA 1
ATOM 576 C C . LYS A 1 70 ? 5.226 9.655 0.753 1.00 92.62 70 LYS A C 1
ATOM 578 O O . LYS A 1 70 ? 4.367 9.558 1.622 1.00 92.62 70 LYS A O 1
ATOM 583 N N . GLN A 1 71 ? 5.951 10.755 0.560 1.00 92.81 71 GLN A N 1
ATOM 584 C CA . GLN A 1 71 ? 5.829 11.940 1.400 1.00 92.81 71 GLN A CA 1
ATOM 585 C C . GLN A 1 71 ? 4.486 12.644 1.180 1.00 92.81 71 GLN A C 1
ATOM 587 O O . GLN A 1 71 ? 3.839 13.028 2.149 1.00 92.81 71 GLN A O 1
ATOM 592 N N . GLU A 1 72 ? 4.044 12.773 -0.074 1.00 92.75 72 GLU A N 1
ATOM 593 C CA . GLU A 1 72 ? 2.755 13.397 -0.402 1.00 92.75 72 GLU A CA 1
ATOM 594 C C . GLU A 1 72 ? 1.589 12.576 0.160 1.00 92.75 72 GLU A C 1
ATOM 596 O O . GLU A 1 72 ? 0.704 13.133 0.810 1.00 92.75 72 GLU A O 1
ATOM 601 N N . LEU A 1 73 ? 1.627 11.248 -0.010 1.00 95.12 73 LEU A N 1
ATOM 602 C CA . LEU A 1 73 ? 0.640 10.332 0.567 1.00 95.12 73 LEU A CA 1
ATOM 603 C C . LEU A 1 73 ? 0.596 10.439 2.092 1.00 95.12 73 LEU A C 1
ATOM 605 O O . LEU A 1 73 ? -0.485 10.552 2.665 1.00 95.12 73 LEU A O 1
ATOM 609 N N . GLN A 1 74 ? 1.758 10.437 2.749 1.00 95.56 74 GLN A N 1
ATOM 610 C CA . GLN A 1 74 ? 1.846 10.558 4.201 1.00 95.56 74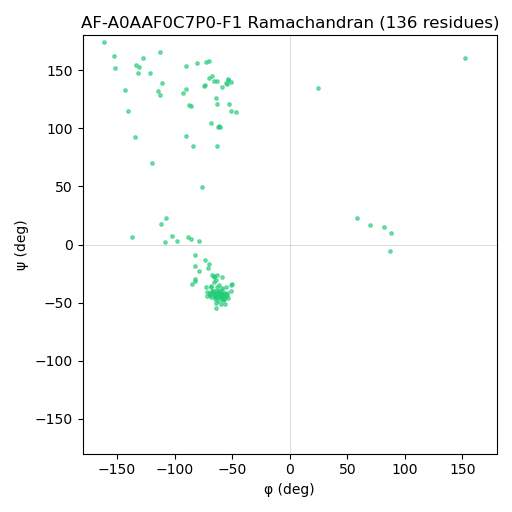 GLN A CA 1
ATOM 611 C C . GLN A 1 74 ? 1.232 11.874 4.697 1.00 95.56 74 GLN A C 1
ATOM 613 O O . GLN A 1 74 ? 0.363 11.845 5.566 1.00 95.56 74 GLN A O 1
ATOM 618 N N . ILE A 1 75 ? 1.634 13.012 4.122 1.00 94.81 75 ILE A N 1
ATOM 619 C CA . ILE A 1 75 ? 1.112 14.331 4.509 1.00 94.81 75 ILE A CA 1
ATOM 620 C C . ILE A 1 75 ? -0.405 14.384 4.308 1.00 94.81 75 ILE A C 1
ATOM 622 O O . ILE A 1 75 ? -1.131 14.853 5.184 1.00 94.81 75 ILE A O 1
ATOM 626 N N . ALA A 1 76 ? -0.901 13.891 3.171 1.00 94.38 76 ALA A N 1
ATOM 627 C CA . ALA A 1 76 ? -2.327 13.907 2.878 1.00 94.38 76 ALA A CA 1
ATOM 628 C C . ALA A 1 76 ? -3.127 13.026 3.853 1.00 94.38 76 ALA A C 1
ATOM 630 O O . ALA A 1 76 ? -4.161 13.464 4.354 1.00 94.38 76 ALA A O 1
ATOM 631 N N . LEU A 1 77 ? -2.638 11.827 4.180 1.00 96.25 77 LEU A N 1
ATOM 632 C CA . LEU A 1 77 ? -3.275 10.933 5.152 1.00 96.25 77 LEU A CA 1
ATOM 633 C C . LEU A 1 77 ? -3.295 11.535 6.562 1.00 96.25 77 LEU A C 1
ATOM 635 O O . LEU A 1 77 ? -4.333 11.523 7.226 1.00 96.25 77 LEU A O 1
ATOM 639 N N . GLU A 1 78 ? -2.187 12.129 7.002 1.00 95.81 78 GLU A N 1
ATOM 640 C CA . GLU A 1 78 ? -2.105 12.809 8.298 1.00 95.81 78 GLU A CA 1
ATOM 641 C C . GLU A 1 78 ? -3.085 13.992 8.382 1.00 95.81 78 GLU A C 1
ATOM 643 O O . GLU A 1 78 ? -3.805 14.135 9.374 1.00 95.81 78 GLU A O 1
ATOM 648 N N . GLN A 1 79 ? -3.197 14.795 7.317 1.00 94.44 79 GLN A N 1
ATOM 649 C CA . GLN A 1 79 ? -4.187 15.876 7.221 1.00 94.44 79 GLN A CA 1
ATOM 650 C C . GLN A 1 79 ? -5.638 15.377 7.239 1.00 94.44 79 GLN A C 1
ATOM 652 O O . GLN A 1 79 ? -6.538 16.124 7.624 1.00 94.44 79 GLN A O 1
ATOM 657 N N . LEU A 1 80 ? -5.877 14.135 6.816 1.00 94.38 80 LEU A N 1
ATOM 658 C CA . LEU A 1 80 ? -7.187 13.479 6.839 1.00 94.38 80 LEU A CA 1
ATOM 659 C C . LEU A 1 80 ? -7.455 12.759 8.175 1.00 94.38 80 LEU A C 1
ATOM 661 O O . LEU A 1 80 ? -8.477 12.093 8.325 1.00 94.38 80 LEU A O 1
ATOM 665 N N . GLY A 1 81 ? -6.571 12.908 9.169 1.00 95.56 81 GLY A N 1
ATOM 666 C CA . GLY A 1 81 ? -6.740 12.345 10.511 1.00 95.56 81 GLY A CA 1
ATOM 667 C C . GLY A 1 81 ? -6.344 10.871 10.634 1.00 95.56 81 GLY A C 1
ATOM 668 O O . GLY A 1 81 ? -6.688 10.222 11.631 1.00 95.56 81 GLY A O 1
ATOM 669 N N . TYR A 1 82 ? -5.623 10.339 9.646 1.00 97.56 82 TYR A N 1
ATOM 670 C CA . TYR A 1 82 ? -5.078 8.988 9.674 1.00 97.56 82 TYR A CA 1
ATOM 671 C C . TYR A 1 82 ? -3.682 8.971 10.295 1.00 97.56 82 TYR A C 1
ATOM 673 O O . TYR A 1 82 ? -2.945 9.954 10.277 1.00 97.56 82 TYR A O 1
ATOM 681 N N . VAL A 1 83 ? -3.319 7.825 10.861 1.00 97.19 83 VAL A N 1
ATOM 682 C CA . VAL A 1 83 ? -1.987 7.555 11.404 1.00 97.19 83 VAL A CA 1
ATOM 683 C C . VAL A 1 83 ? -1.489 6.208 10.904 1.00 97.19 83 VAL A C 1
ATOM 685 O O . VAL A 1 83 ? -2.273 5.276 10.713 1.00 97.19 83 VAL A O 1
ATOM 688 N N . CYS A 1 84 ? -0.176 6.110 10.725 1.00 97.44 84 CYS A N 1
ATOM 689 C CA . CYS A 1 84 ? 0.493 4.866 10.385 1.00 97.44 84 CYS A CA 1
ATOM 690 C C . CYS A 1 84 ? 0.842 4.104 11.669 1.00 97.44 84 CYS A C 1
ATOM 692 O O . CYS A 1 84 ? 1.563 4.609 12.532 1.00 97.44 84 CYS A O 1
ATOM 694 N N . ARG A 1 85 ? 0.314 2.890 11.812 1.00 96.12 85 ARG A N 1
ATOM 695 C CA . ARG A 1 85 ? 0.519 2.008 12.960 1.00 96.12 85 ARG A CA 1
ATOM 696 C C . ARG A 1 85 ? 1.324 0.789 12.557 1.00 96.12 85 ARG A C 1
ATOM 698 O O . ARG A 1 85 ? 0.958 0.069 11.636 1.00 96.12 85 ARG A O 1
ATOM 705 N N . THR A 1 86 ? 2.377 0.521 13.312 1.00 95.62 86 THR A N 1
ATOM 706 C CA . THR A 1 86 ? 3.216 -0.681 13.189 1.00 95.62 86 THR A CA 1
ATOM 707 C C . THR A 1 86 ? 3.009 -1.649 14.354 1.00 95.62 86 THR A C 1
ATOM 709 O O . THR A 1 86 ? 3.648 -2.690 14.435 1.00 95.62 86 THR A O 1
ATOM 712 N N . ASP A 1 87 ? 2.104 -1.315 15.276 1.00 94.38 87 ASP A N 1
ATOM 713 C CA . ASP A 1 87 ? 1.890 -2.003 16.547 1.00 94.38 87 ASP A CA 1
ATOM 714 C C . ASP A 1 87 ? 0.590 -2.833 16.577 1.00 94.38 87 ASP A C 1
ATOM 716 O O . ASP A 1 87 ? 0.036 -3.091 17.659 1.00 94.38 87 ASP A O 1
ATOM 720 N N . ILE A 1 88 ? 0.085 -3.217 15.396 1.00 95.12 88 ILE A N 1
ATOM 721 C CA . ILE A 1 88 ? -1.125 -4.026 15.209 1.00 95.12 88 ILE A CA 1
ATOM 722 C C . ILE A 1 88 ? -0.774 -5.522 15.301 1.00 95.12 88 ILE A C 1
ATOM 724 O O . ILE A 1 88 ? 0.003 -6.021 14.491 1.00 95.12 88 ILE A O 1
ATOM 728 N N . PRO A 1 89 ? -1.340 -6.276 16.263 1.00 90.38 89 PRO A N 1
ATOM 729 C CA . PRO A 1 89 ? -0.974 -7.677 16.459 1.00 90.38 89 PRO A CA 1
ATOM 730 C C . PRO A 1 89 ? -1.324 -8.574 15.266 1.00 90.38 89 PRO A C 1
ATOM 732 O O . PRO A 1 89 ? -2.493 -8.678 14.892 1.00 90.38 89 PRO A O 1
ATOM 735 N N . GLY A 1 90 ? -0.325 -9.300 14.760 1.00 89.62 90 GLY A N 1
ATOM 736 C CA . GLY A 1 90 ? -0.469 -10.245 13.647 1.00 89.62 90 GLY A CA 1
ATOM 737 C C . GLY A 1 90 ? -0.310 -9.619 12.261 1.00 89.62 90 GLY A C 1
ATOM 738 O O . GLY A 1 90 ? -0.261 -10.356 11.283 1.00 89.62 90 GLY A O 1
ATOM 739 N N . GLU A 1 91 ? -0.182 -8.295 12.174 1.00 92.69 91 GLU A N 1
ATOM 740 C CA . GLU A 1 91 ? 0.137 -7.611 10.924 1.00 92.69 91 GLU A CA 1
ATOM 741 C C . GLU A 1 91 ? 1.652 -7.479 10.768 1.00 92.69 91 GLU A C 1
ATOM 743 O O . GLU A 1 91 ? 2.361 -7.109 11.702 1.00 92.69 91 GLU A O 1
ATOM 748 N N . GLN A 1 92 ? 2.145 -7.799 9.573 1.00 88.56 92 GLN A N 1
ATOM 749 C CA . GLN A 1 92 ? 3.571 -7.736 9.224 1.00 88.56 92 GLN A CA 1
ATOM 750 C C . GLN A 1 92 ? 3.933 -6.439 8.490 1.00 88.56 92 GLN A C 1
ATOM 752 O O . GLN A 1 92 ? 5.061 -6.257 8.036 1.00 88.56 92 GLN A O 1
ATOM 757 N N . GLU A 1 93 ? 2.962 -5.544 8.328 1.00 94.19 93 GLU A N 1
ATOM 758 C CA . GLU A 1 93 ? 3.108 -4.316 7.565 1.00 94.19 93 GLU A CA 1
ATOM 759 C C . GLU A 1 93 ? 2.554 -3.124 8.335 1.00 94.19 93 GLU A C 1
ATOM 761 O O . GLU A 1 93 ? 1.638 -3.282 9.149 1.00 94.19 93 GLU A O 1
ATOM 766 N N . PRO A 1 94 ? 3.058 -1.915 8.043 1.00 96.38 94 PRO A N 1
ATOM 767 C CA . PRO A 1 94 ? 2.427 -0.700 8.514 1.00 96.38 94 PRO A CA 1
ATOM 768 C C . PRO A 1 94 ? 0.982 -0.601 8.007 1.00 96.38 94 PRO A C 1
ATOM 770 O O . PRO A 1 94 ? 0.691 -0.838 6.829 1.00 96.38 94 PRO A O 1
ATOM 773 N N . VAL A 1 95 ? 0.083 -0.227 8.912 1.00 97.50 95 VAL A N 1
ATOM 774 C CA . VAL A 1 95 ? -1.351 -0.068 8.662 1.00 97.50 95 VAL A CA 1
ATOM 775 C C . VAL A 1 95 ? -1.724 1.393 8.829 1.00 97.50 95 VAL A C 1
ATOM 777 O O . VAL A 1 95 ? -1.412 2.005 9.848 1.00 97.50 95 VAL A O 1
ATOM 780 N N . TRP A 1 96 ? -2.456 1.937 7.869 1.00 98.06 96 TRP A N 1
ATOM 781 C CA . TRP A 1 96 ? -3.073 3.249 7.989 1.00 98.06 96 TRP A CA 1
ATOM 782 C C . TRP A 1 96 ? -4.498 3.114 8.518 1.00 98.06 96 TRP A C 1
ATOM 784 O O . TRP A 1 96 ? -5.293 2.315 8.020 1.00 98.06 96 TRP A O 1
ATOM 794 N N . CYS A 1 97 ? -4.817 3.894 9.548 1.00 97.44 97 CYS A N 1
ATOM 795 C CA . CYS A 1 97 ? -6.151 3.934 10.141 1.00 97.44 97 CYS A CA 1
ATOM 796 C C . CYS A 1 97 ? -6.444 5.299 10.786 1.00 97.44 97 CYS A C 1
ATOM 798 O O . CYS A 1 97 ? -5.503 6.017 11.141 1.00 97.44 97 CYS A O 1
ATOM 800 N N . PRO A 1 98 ? -7.718 5.641 11.046 1.00 96.75 98 PRO A N 1
ATOM 801 C CA . PRO A 1 98 ? -8.069 6.813 11.840 1.00 96.75 98 PRO A CA 1
ATOM 802 C C . PRO A 1 98 ? -7.402 6.808 13.224 1.00 96.75 98 PRO A C 1
ATOM 804 O O . PRO A 1 98 ? -7.348 5.780 13.908 1.00 96.75 98 PRO A O 1
ATOM 807 N N . LYS A 1 99 ? -6.927 7.982 13.662 1.00 93.75 99 LYS A N 1
ATOM 808 C CA . LYS A 1 99 ? -6.073 8.174 14.854 1.00 93.75 99 LYS A CA 1
ATOM 809 C C . LYS A 1 99 ? -6.571 7.517 16.148 1.00 93.75 99 LYS A C 1
ATOM 811 O O . LYS A 1 99 ? -5.761 7.083 16.963 1.00 93.75 99 LYS A O 1
ATOM 816 N N . PHE A 1 100 ? -7.884 7.450 16.351 1.00 92.44 100 PHE A N 1
ATOM 817 C CA . PHE A 1 100 ? -8.487 7.017 17.617 1.00 92.44 100 PHE A CA 1
ATOM 818 C C . PHE A 1 100 ? -9.022 5.580 17.603 1.00 92.44 100 PHE A C 1
ATOM 820 O O . PHE A 1 100 ? -9.664 5.155 18.565 1.00 92.44 100 PHE A O 1
ATOM 827 N N . LEU A 1 101 ? -8.768 4.805 16.543 1.00 95.12 101 LEU A N 1
ATOM 828 C CA . LEU A 1 101 ? -9.237 3.423 16.494 1.00 95.12 101 LEU A CA 1
ATOM 829 C C . LEU A 1 101 ? -8.432 2.494 17.406 1.00 95.12 101 LEU A C 1
ATOM 831 O O . LEU A 1 101 ? -7.198 2.497 17.458 1.00 95.12 101 LEU A O 1
ATOM 835 N N . GLN A 1 102 ? -9.164 1.628 18.105 1.00 95.50 102 GLN A N 1
ATOM 836 C CA . GLN A 1 102 ? -8.584 0.590 18.946 1.00 95.50 102 GLN A CA 1
ATOM 837 C C . GLN A 1 102 ? -7.922 -0.495 18.092 1.00 95.50 102 GLN A C 1
ATOM 839 O O . GLN A 1 102 ? -8.469 -0.913 17.072 1.00 95.50 102 GLN A O 1
ATOM 844 N N . LYS A 1 103 ? -6.789 -1.039 18.561 1.00 95.12 103 LYS A N 1
ATOM 845 C CA . LYS A 1 103 ? -6.043 -2.110 17.868 1.00 95.12 103 LYS A CA 1
ATOM 846 C C . LYS A 1 103 ? -6.921 -3.300 17.478 1.00 95.12 103 LYS A C 1
ATOM 848 O O . LYS A 1 103 ? -6.771 -3.845 16.391 1.00 95.12 103 LYS A O 1
ATOM 853 N N . LYS A 1 104 ? -7.843 -3.698 18.363 1.00 94.81 104 LYS A N 1
ATOM 854 C CA . LYS A 1 104 ? -8.766 -4.816 18.124 1.00 94.81 104 LYS A CA 1
ATOM 855 C C . LYS A 1 104 ? -9.703 -4.532 16.947 1.00 94.81 104 LYS A C 1
ATOM 857 O O . LYS A 1 104 ? -9.905 -5.413 16.119 1.00 94.81 104 LYS A O 1
ATOM 862 N N . THR A 1 105 ? -10.225 -3.309 16.853 1.00 95.69 105 THR A N 1
ATOM 863 C CA . THR A 1 105 ? -11.064 -2.867 15.731 1.00 95.69 105 THR A CA 1
ATOM 864 C C . THR A 1 105 ? -10.271 -2.858 14.432 1.00 95.69 105 THR A C 1
ATOM 866 O O . THR A 1 105 ? -10.744 -3.398 13.439 1.00 95.69 105 THR A O 1
ATOM 869 N N . VAL A 1 106 ? -9.045 -2.321 14.461 1.00 96.06 106 VAL A N 1
ATOM 870 C CA . VAL A 1 106 ? -8.142 -2.316 13.300 1.00 96.06 106 VAL A CA 1
ATOM 871 C C . VAL A 1 106 ? -7.913 -3.737 12.791 1.00 96.06 106 VAL A C 1
ATOM 873 O O . VAL A 1 106 ? -8.167 -4.022 11.626 1.00 96.06 106 VAL A O 1
ATOM 876 N N . LYS A 1 107 ? -7.535 -4.656 13.686 1.00 95.19 107 LYS A N 1
ATOM 877 C CA . LYS A 1 107 ? -7.332 -6.068 13.352 1.00 95.19 107 LYS A CA 1
ATOM 878 C C . LYS A 1 107 ? -8.587 -6.712 12.755 1.00 95.19 107 LYS A C 1
ATOM 880 O O . LYS A 1 107 ? -8.499 -7.369 11.730 1.00 95.19 107 LYS A O 1
ATOM 885 N N . SER A 1 108 ? -9.749 -6.510 13.377 1.00 94.31 108 SER A N 1
ATOM 886 C CA . SER A 1 108 ? -11.009 -7.098 12.904 1.00 94.31 108 SER A CA 1
ATOM 887 C C . SER A 1 108 ? -11.396 -6.623 11.505 1.00 94.31 108 SER A C 1
ATOM 889 O O . SER A 1 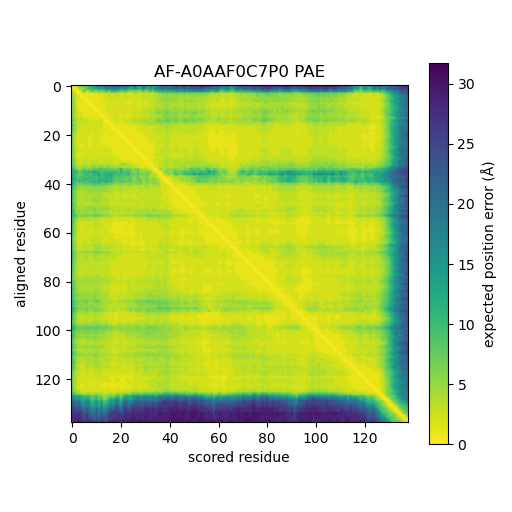108 ? -11.968 -7.396 10.750 1.00 94.31 108 SER A O 1
ATOM 891 N N . LYS A 1 109 ? -11.110 -5.365 11.157 1.00 94.69 109 LYS A N 1
ATOM 892 C CA . LYS A 1 109 ? -11.403 -4.818 9.824 1.00 94.69 109 LYS A CA 1
ATOM 893 C C . LYS A 1 109 ? -10.391 -5.235 8.761 1.00 94.69 109 LYS A C 1
ATOM 895 O O . LYS A 1 109 ? -10.708 -5.220 7.577 1.00 94.69 109 LYS A O 1
ATOM 900 N N . LEU A 1 110 ? -9.184 -5.601 9.182 1.00 95.38 110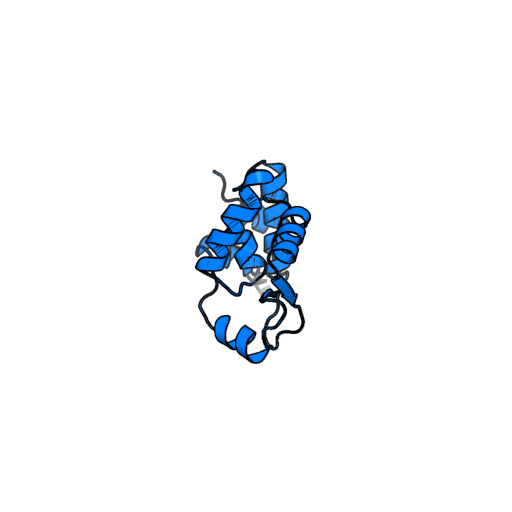 LEU A N 1
ATOM 901 C CA . LEU A 1 110 ? -8.148 -6.154 8.316 1.00 95.38 110 LEU A CA 1
ATOM 902 C C . LEU A 1 110 ? -8.305 -7.657 8.059 1.00 95.38 110 LEU A C 1
ATOM 904 O O . LEU A 1 110 ? -7.619 -8.174 7.175 1.00 95.38 110 LEU A O 1
ATOM 908 N N . ASP A 1 111 ? -9.218 -8.333 8.764 1.00 92.38 111 ASP A N 1
ATOM 909 C CA . ASP A 1 111 ? -9.604 -9.737 8.550 1.00 92.38 111 ASP A CA 1
ATOM 910 C C . ASP A 1 111 ? -10.511 -9.896 7.316 1.00 92.38 111 ASP A C 1
ATOM 912 O O . ASP A 1 111 ? -11.605 -10.455 7.342 1.00 92.38 111 ASP A O 1
ATOM 916 N N . ARG A 1 112 ? -10.060 -9.304 6.215 1.00 93.62 112 ARG A N 1
ATOM 917 C CA . ARG A 1 112 ? -10.656 -9.365 4.886 1.00 93.62 112 ARG A CA 1
ATOM 918 C C . ARG A 1 112 ? -9.577 -9.791 3.892 1.00 93.62 112 ARG A C 1
ATOM 920 O O . ARG A 1 112 ? -8.387 -9.604 4.176 1.00 93.62 112 ARG A O 1
ATOM 927 N N . PRO A 1 113 ? -9.954 -10.295 2.704 1.00 93.81 113 PRO A N 1
ATOM 928 C CA . PRO A 1 113 ? -9.001 -10.477 1.623 1.00 93.81 113 PRO A CA 1
ATOM 929 C C . PRO A 1 113 ? -8.202 -9.194 1.372 1.00 93.81 113 PRO A C 1
ATOM 931 O O . PRO A 1 113 ? -8.727 -8.074 1.438 1.00 93.81 113 PRO A O 1
ATOM 934 N N . ARG A 1 114 ? -6.907 -9.373 1.122 1.00 94.50 114 ARG A N 1
ATOM 935 C CA . ARG A 1 114 ? -5.997 -8.276 0.803 1.00 94.50 114 ARG A CA 1
ATOM 936 C C . ARG A 1 114 ? -6.383 -7.650 -0.535 1.00 94.50 114 ARG A C 1
ATOM 938 O O . ARG A 1 114 ? -6.720 -8.370 -1.471 1.00 94.50 114 ARG A O 1
ATOM 945 N N . LEU A 1 115 ? -6.299 -6.324 -0.626 1.00 95.19 115 LEU A N 1
ATOM 946 C CA . LEU A 1 115 ? -6.578 -5.611 -1.876 1.00 95.19 115 LEU A CA 1
ATOM 947 C C . LEU A 1 115 ? -5.429 -5.784 -2.873 1.00 95.19 115 LEU A C 1
ATOM 949 O O . LEU A 1 115 ? -4.259 -5.664 -2.507 1.00 95.19 115 LEU A O 1
ATOM 953 N N . GLY A 1 116 ? -5.776 -6.028 -4.135 1.00 93.75 116 GLY A N 1
ATOM 954 C CA . GLY A 1 116 ? -4.817 -6.189 -5.222 1.00 93.75 116 GLY A CA 1
ATOM 955 C C . GLY A 1 116 ? -5.342 -7.082 -6.341 1.00 93.75 116 GLY A C 1
ATOM 956 O O . GLY A 1 116 ? -6.250 -7.886 -6.134 1.00 93.75 116 GLY A O 1
ATOM 957 N N . SER A 1 117 ? -4.747 -6.970 -7.529 1.00 93.62 117 SER A N 1
ATOM 958 C CA . SER A 1 117 ? -4.886 -8.001 -8.560 1.00 93.62 117 SER A CA 1
ATOM 959 C C . SER A 1 117 ? -4.074 -9.236 -8.174 1.00 93.62 117 SER A C 1
ATOM 961 O O . SER A 1 117 ? -3.085 -9.125 -7.448 1.00 93.62 117 SER A O 1
ATOM 963 N N . GLN A 1 118 ? -4.432 -10.404 -8.713 1.00 92.12 118 GLN A N 1
ATOM 964 C CA . GLN A 1 118 ? -3.672 -11.632 -8.461 1.00 92.12 118 GLN A CA 1
ATOM 965 C C . GLN A 1 118 ? -2.188 -11.467 -8.818 1.00 92.12 118 GLN A C 1
ATOM 967 O O . GLN A 1 118 ? -1.340 -11.792 -8.003 1.00 92.12 118 GLN A O 1
ATOM 972 N N . SER A 1 119 ? -1.873 -10.851 -9.963 1.00 91.31 119 SER A N 1
ATOM 973 C CA . SER A 1 119 ? -0.488 -10.582 -10.380 1.00 91.31 119 SER A CA 1
ATOM 974 C C . SER A 1 119 ? 0.295 -9.724 -9.382 1.00 91.31 119 SER A C 1
ATOM 976 O O . SER A 1 119 ? 1.468 -9.980 -9.121 1.00 91.31 119 SER A O 1
ATOM 978 N N . TYR A 1 120 ? -0.354 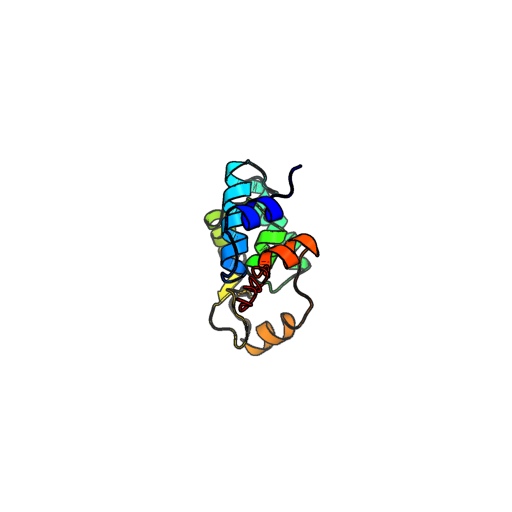-8.717 -8.797 1.00 94.19 120 TYR A N 1
ATOM 979 C CA . TYR A 1 120 ? 0.268 -7.859 -7.798 1.00 94.19 120 TYR A CA 1
ATOM 980 C C . TYR A 1 120 ? 0.516 -8.622 -6.496 1.00 94.19 120 TYR A C 1
ATOM 982 O O . TYR A 1 120 ? 1.586 -8.507 -5.907 1.00 94.19 120 TYR A O 1
ATOM 990 N N . LEU A 1 121 ? -0.445 -9.439 -6.062 1.00 95.06 121 LEU A N 1
ATOM 991 C CA . LEU A 1 121 ? -0.282 -10.277 -4.877 1.00 95.06 121 LEU A CA 1
ATOM 992 C C . LEU A 1 121 ? 0.803 -11.342 -5.088 1.00 95.06 121 LEU A C 1
ATOM 994 O O . LEU A 1 121 ? 1.646 -11.521 -4.214 1.00 95.06 121 LEU A O 1
ATOM 998 N N . ASP A 1 122 ? 0.841 -11.981 -6.257 1.00 93.69 122 ASP A N 1
ATOM 999 C CA . ASP A 1 122 ? 1.873 -12.958 -6.620 1.00 93.69 122 ASP A CA 1
ATOM 1000 C C . ASP A 1 122 ? 3.270 -12.336 -6.575 1.00 93.69 122 ASP A C 1
ATOM 1002 O O . ASP A 1 122 ? 4.213 -12.974 -6.118 1.00 93.69 122 ASP A O 1
ATOM 1006 N N . TYR A 1 123 ? 3.397 -11.075 -6.992 1.00 94.31 123 TYR A N 1
ATOM 1007 C CA . TYR A 1 123 ? 4.620 -10.296 -6.834 1.00 94.31 123 TYR A CA 1
ATOM 1008 C C . TYR A 1 123 ? 4.972 -10.050 -5.370 1.00 94.31 123 TYR A C 1
ATOM 1010 O O . TYR A 1 123 ? 6.065 -10.405 -4.942 1.00 94.31 123 TYR A O 1
ATOM 1018 N N . LEU A 1 124 ? 4.047 -9.494 -4.584 1.00 95.12 124 LEU A N 1
ATOM 1019 C CA . LEU A 1 124 ? 4.283 -9.168 -3.173 1.00 95.12 124 LEU A CA 1
ATOM 1020 C C . LEU A 1 124 ? 4.678 -10.376 -2.317 1.00 95.12 124 LEU A C 1
ATOM 1022 O O . LEU A 1 124 ? 5.339 -10.217 -1.292 1.00 95.12 124 LEU A O 1
ATOM 1026 N N . PHE A 1 125 ? 4.228 -11.565 -2.709 1.00 93.88 125 PHE A N 1
ATOM 1027 C CA . PHE A 1 125 ? 4.499 -12.818 -2.013 1.00 93.88 125 PHE A CA 1
ATOM 1028 C C . PHE A 1 125 ? 5.407 -13.748 -2.815 1.00 93.88 125 PHE A C 1
ATOM 1030 O O . PHE A 1 125 ? 5.484 -14.941 -2.509 1.00 93.88 125 PHE A O 1
ATOM 1037 N N . TYR A 1 126 ? 6.112 -13.216 -3.817 1.00 92.56 126 TYR A N 1
ATOM 1038 C CA . TYR A 1 126 ? 7.019 -14.010 -4.623 1.00 92.56 126 TYR A CA 1
ATOM 1039 C C . TYR A 1 126 ? 8.154 -14.544 -3.748 1.00 92.56 126 TYR A C 1
ATOM 1041 O O . TYR A 1 126 ? 8.921 -13.803 -3.126 1.00 92.56 126 TYR A O 1
ATOM 1049 N N . GLN A 1 127 ? 8.259 -15.866 -3.717 1.00 84.19 127 GLN A N 1
ATOM 1050 C CA . GLN A 1 127 ? 9.396 -16.583 -3.168 1.00 84.19 127 GLN A CA 1
ATOM 1051 C C . GLN A 1 127 ? 10.118 -17.230 -4.337 1.00 84.19 127 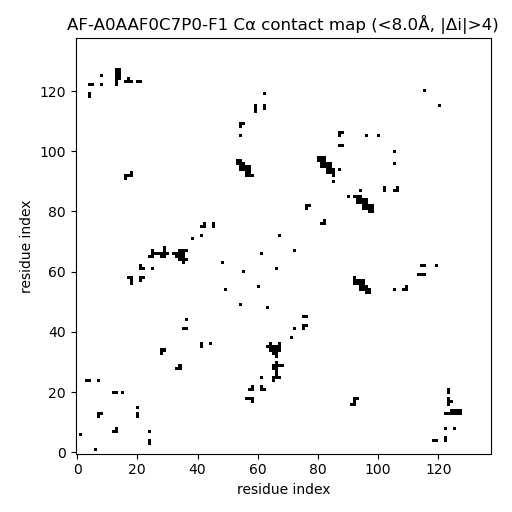GLN A C 1
ATOM 1053 O O . GLN A 1 127 ? 9.477 -17.761 -5.249 1.00 84.19 127 GLN A O 1
ATOM 1058 N N . THR A 1 128 ? 11.451 -17.199 -4.326 1.00 79.38 128 THR A N 1
ATOM 1059 C CA . THR A 1 128 ? 12.207 -17.931 -5.336 1.00 79.38 128 THR A CA 1
ATOM 1060 C C . THR A 1 128 ? 11.777 -19.389 -5.339 1.00 79.38 128 THR A C 1
ATOM 1062 O O . THR A 1 128 ? 11.627 -19.992 -4.269 1.00 79.38 128 THR A O 1
ATOM 1065 N N . PRO A 1 129 ? 11.616 -19.998 -6.526 1.00 65.81 129 PRO A N 1
ATOM 1066 C CA . PRO A 1 129 ? 11.555 -21.441 -6.609 1.00 65.81 129 PRO A CA 1
ATOM 1067 C C . PRO A 1 129 ? 12.789 -21.977 -5.889 1.00 65.81 129 PRO A C 1
ATOM 1069 O O . PRO A 1 129 ? 13.913 -21.616 -6.247 1.00 65.81 129 PRO A O 1
ATOM 1072 N N . GLN A 1 130 ? 12.580 -22.790 -4.849 1.00 54.78 130 GLN A N 1
ATOM 1073 C CA . GLN A 1 130 ? 13.650 -23.558 -4.223 1.00 54.78 130 GLN A CA 1
ATOM 1074 C C . GLN A 1 130 ? 14.436 -24.194 -5.364 1.00 54.78 130 GLN A C 1
ATOM 1076 O O . GLN A 1 130 ? 13.879 -25.004 -6.113 1.00 54.78 130 GLN A O 1
ATOM 10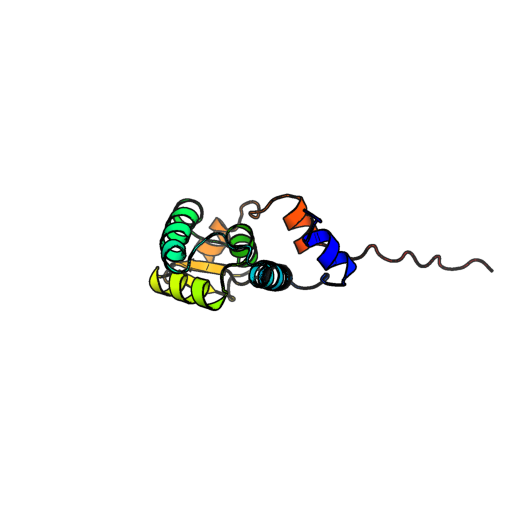81 N N . VAL A 1 131 ? 15.698 -23.793 -5.541 1.00 55.03 131 VAL A N 1
ATOM 1082 C CA . VAL A 1 131 ? 16.591 -24.503 -6.446 1.00 55.03 131 VAL A CA 1
ATOM 1083 C C . VAL A 1 131 ? 16.648 -25.900 -5.856 1.00 55.03 131 VAL A C 1
ATOM 1085 O O . VAL A 1 131 ? 17.293 -26.126 -4.833 1.00 55.03 131 VAL A O 1
ATOM 1088 N N . LYS A 1 132 ? 15.899 -26.838 -6.445 1.00 44.78 132 LYS A N 1
ATOM 1089 C CA . LYS A 1 132 ? 16.131 -28.258 -6.235 1.00 44.78 132 LYS A CA 1
ATOM 1090 C C . LYS A 1 132 ? 17.522 -28.480 -6.795 1.00 44.78 132 LYS A C 1
ATOM 1092 O O . LYS A 1 132 ? 17.658 -28.815 -7.964 1.00 44.78 132 LYS A O 1
ATOM 1097 N N . ASN A 1 133 ? 18.546 -28.228 -5.983 1.00 47.72 133 ASN A N 1
ATOM 1098 C CA . ASN A 1 133 ? 19.863 -28.772 -6.226 1.00 47.72 133 ASN A CA 1
ATOM 1099 C C . ASN A 1 133 ? 19.606 -30.265 -6.417 1.00 47.72 133 ASN A C 1
ATOM 1101 O O . ASN A 1 133 ? 19.085 -30.892 -5.485 1.00 47.72 133 ASN A O 1
ATOM 1105 N N . PRO A 1 134 ? 19.851 -30.838 -7.607 1.00 51.75 134 PRO A N 1
ATOM 1106 C CA . PRO A 1 134 ? 19.848 -32.276 -7.719 1.00 51.75 134 PRO A CA 1
ATOM 1107 C C . PRO A 1 134 ? 20.963 -32.749 -6.789 1.00 51.75 134 PRO A C 1
ATOM 1109 O O . PRO A 1 134 ? 22.149 -32.604 -7.078 1.00 51.75 134 PRO A O 1
ATOM 1112 N N . ILE A 1 135 ? 20.570 -33.228 -5.610 1.00 55.25 135 ILE A N 1
ATOM 1113 C CA . ILE A 1 135 ? 21.448 -33.955 -4.709 1.00 55.25 135 ILE A CA 1
ATOM 1114 C C . ILE A 1 135 ? 21.855 -35.199 -5.495 1.00 55.25 135 ILE A C 1
ATOM 1116 O O . ILE A 1 135 ? 21.049 -36.104 -5.680 1.00 55.25 135 ILE A O 1
ATOM 1120 N N . GLY A 1 136 ? 23.075 -35.116 -6.028 1.00 48.03 136 GLY A N 1
ATOM 1121 C CA . GLY A 1 136 ? 23.960 -36.127 -6.596 1.00 48.03 136 GLY A CA 1
ATOM 1122 C C . GLY A 1 136 ? 23.375 -37.422 -7.155 1.00 48.03 136 GLY A C 1
ATOM 1123 O O . GLY A 1 136 ? 22.720 -38.176 -6.446 1.00 48.03 136 GLY A O 1
ATOM 1124 N N . LYS A 1 137 ? 23.854 -37.801 -8.344 1.00 42.62 137 LYS A N 1
ATOM 1125 C CA . LYS A 1 137 ? 24.464 -39.127 -8.514 1.00 42.62 137 LYS A CA 1
ATOM 1126 C C . LYS A 1 137 ? 25.700 -39.047 -9.419 1.00 42.62 137 LYS A C 1
ATOM 1128 O O . LYS A 1 137 ? 25.547 -38.793 -10.605 1.00 42.62 137 LYS A O 1
ATOM 1133 N N . GLN A 1 138 ? 26.831 -39.349 -8.770 1.00 43.00 138 GLN A N 1
ATOM 1134 C CA . GLN A 1 138 ? 28.084 -39.960 -9.246 1.00 43.00 138 GLN A CA 1
ATOM 1135 C C . GLN A 1 138 ? 28.978 -39.168 -10.199 1.00 43.00 138 GLN A C 1
ATOM 1137 O O . GLN A 1 138 ? 28.599 -38.961 -11.366 1.00 43.00 138 GLN A O 1
#

Nearest PDB structures (foldseek):
  5e1z-assembly1_B  TM=4.124E-01  e=1.270E+00  Dehalococcoides mccartyi BTF08
  5aip-assembly1_A  TM=3.931E-01  e=1.431E+00  Neisseria meningitidis serogroup B
  6eml-assembly1_r  TM=4.956E-01  e=3.708E+00  Saccharomyces cerevisiae S288C
  6r7f-assembly1_A  TM=4.942E-01  e=3.494E+00  Homo sapiens

Organism: NCBI:txid137584

pLDDT: mean 89.36, std 12.73, range [42.62, 98.06]